Protein AF-A0A8V0X3W7-F1 (afdb_monomer)

Structure (mmCIF, N/CA/C/O backbone):
data_AF-A0A8V0X3W7-F1
#
_entry.id   AF-A0A8V0X3W7-F1
#
loop_
_atom_site.group_PDB
_atom_site.id
_atom_site.type_symbol
_atom_site.label_atom_id
_atom_site.label_alt_id
_atom_site.label_comp_id
_atom_site.label_asym_id
_atom_site.label_entity_id
_atom_site.label_seq_id
_ato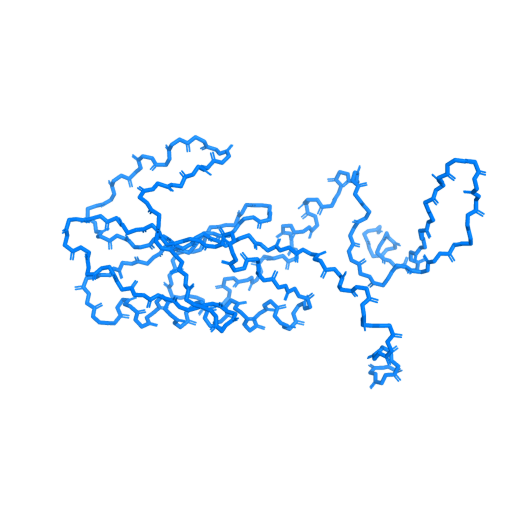m_site.pdbx_PDB_ins_code
_atom_site.Cartn_x
_atom_site.Cartn_y
_atom_site.Cartn_z
_atom_site.occupancy
_atom_site.B_iso_or_equiv
_atom_site.auth_seq_id
_atom_site.auth_comp_id
_atom_site.auth_asym_id
_atom_site.auth_atom_id
_atom_site.pdbx_PDB_model_num
ATOM 1 N N . TRP A 1 1 ? -4.447 -13.665 25.776 1.00 72.38 1 TRP A N 1
ATOM 2 C CA . TRP A 1 1 ? -4.348 -12.228 26.107 1.00 72.38 1 TRP A CA 1
ATOM 3 C C . TRP A 1 1 ? -4.785 -11.320 24.945 1.00 72.38 1 TRP A C 1
ATOM 5 O O . TRP A 1 1 ? -5.832 -10.703 25.080 1.00 72.38 1 TRP A O 1
ATOM 15 N N . ILE A 1 2 ? -4.119 -11.318 23.776 1.00 68.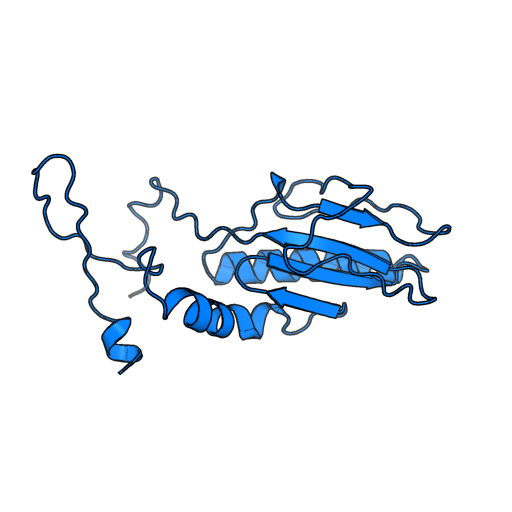88 2 ILE A N 1
ATOM 16 C CA . ILE A 1 2 ? -4.480 -10.468 22.605 1.00 68.88 2 ILE A CA 1
ATOM 17 C C . ILE A 1 2 ? -5.947 -10.633 22.158 1.00 68.88 2 ILE A C 1
ATOM 19 O O . ILE A 1 2 ? -6.654 -9.655 21.940 1.00 68.88 2 ILE A O 1
ATOM 23 N N . ARG A 1 3 ? -6.449 -11.874 22.089 1.00 72.19 3 ARG A N 1
ATOM 24 C CA . ARG A 1 3 ? -7.849 -12.156 21.718 1.00 72.19 3 ARG A CA 1
ATOM 25 C C . ARG A 1 3 ? -8.862 -11.501 22.662 1.00 72.19 3 ARG A C 1
ATOM 27 O O . ARG A 1 3 ? -9.899 -11.039 22.206 1.00 72.19 3 ARG A O 1
ATOM 34 N N . ASN A 1 4 ? -8.560 -11.461 23.958 1.00 73.94 4 ASN A N 1
ATOM 35 C CA . ASN A 1 4 ? -9.423 -10.820 24.951 1.00 73.94 4 ASN A CA 1
ATOM 36 C C . ASN A 1 4 ? -9.302 -9.299 24.865 1.00 73.94 4 ASN A C 1
ATOM 38 O O . ASN A 1 4 ? -10.299 -8.610 25.013 1.00 73.94 4 ASN A O 1
ATOM 42 N N . TRP A 1 5 ? -8.105 -8.794 24.553 1.00 70.38 5 TRP A N 1
ATOM 43 C CA . TRP A 1 5 ? -7.877 -7.373 24.312 1.00 70.38 5 TRP A CA 1
ATOM 44 C C . TRP A 1 5 ? -8.661 -6.851 23.095 1.00 70.38 5 TRP A C 1
ATOM 46 O O . TRP A 1 5 ? -9.152 -5.732 23.132 1.00 70.38 5 TRP A O 1
ATOM 56 N N . LEU A 1 6 ? -8.839 -7.660 22.042 1.00 72.81 6 LEU A N 1
ATOM 57 C CA . LEU A 1 6 ? -9.600 -7.285 20.840 1.00 72.81 6 LEU A CA 1
ATOM 58 C C . LEU A 1 6 ? -11.126 -7.448 20.975 1.00 72.81 6 LEU A C 1
ATOM 60 O O . LEU A 1 6 ? -11.874 -6.772 20.264 1.00 72.81 6 LEU A O 1
ATOM 64 N N . LYS A 1 7 ? -11.605 -8.339 21.851 1.00 78.06 7 LYS A N 1
ATOM 65 C CA . LYS A 1 7 ? -13.029 -8.697 21.971 1.00 78.06 7 LYS A CA 1
ATOM 66 C C . LYS A 1 7 ? -13.793 -7.781 22.930 1.00 78.06 7 LYS A C 1
ATOM 68 O O . LYS A 1 7 ? -13.263 -7.353 23.946 1.00 78.06 7 LYS A O 1
ATOM 73 N N . GLY A 1 8 ? -15.073 -7.533 22.628 1.00 76.94 8 GLY A N 1
ATOM 74 C CA . GLY A 1 8 ? -16.021 -6.892 23.556 1.00 76.94 8 GLY A CA 1
ATOM 75 C C . GLY A 1 8 ? -15.674 -5.452 23.945 1.00 76.94 8 GLY A C 1
ATOM 76 O O . GLY A 1 8 ? -16.116 -4.969 24.986 1.00 76.94 8 GLY A O 1
ATOM 77 N N . ARG A 1 9 ? -14.860 -4.765 23.136 1.00 81.06 9 ARG A N 1
ATOM 78 C CA . ARG A 1 9 ? -14.355 -3.434 23.469 1.00 81.06 9 ARG A CA 1
ATOM 79 C C . ARG A 1 9 ? -15.468 -2.397 23.450 1.00 81.06 9 ARG A C 1
ATOM 81 O O . ARG A 1 9 ? -16.311 -2.381 22.555 1.00 81.06 9 ARG A O 1
ATOM 88 N N . SER A 1 10 ? -15.412 -1.486 24.412 1.00 81.38 10 SER A N 1
ATOM 89 C CA . SER A 1 10 ? -16.234 -0.281 24.449 1.00 81.38 10 SER A CA 1
ATOM 90 C C . SER A 1 10 ? -15.354 0.929 24.737 1.00 81.38 10 SER A C 1
ATOM 92 O O . SER A 1 10 ? -14.419 0.844 25.528 1.00 81.38 10 SER A O 1
ATOM 94 N N . GLN A 1 11 ? -15.652 2.056 24.099 1.00 80.19 11 GLN A N 1
ATOM 95 C CA . GLN A 1 11 ? -14.963 3.325 24.292 1.00 80.19 11 GLN A CA 1
ATOM 96 C C . GLN A 1 11 ? -15.955 4.431 24.641 1.00 80.19 11 GLN A C 1
ATOM 98 O O . GLN A 1 11 ? -17.121 4.403 24.242 1.00 80.19 11 GLN A O 1
ATOM 103 N N . ARG A 1 12 ? -15.467 5.436 25.360 1.00 83.00 12 ARG A N 1
ATOM 104 C CA . ARG A 1 12 ? -16.132 6.723 25.561 1.00 83.00 12 ARG A CA 1
ATOM 105 C C . ARG A 1 12 ? -15.059 7.803 25.587 1.00 83.00 12 ARG A C 1
ATOM 107 O O . ARG A 1 12 ? -13.947 7.540 26.037 1.00 83.00 12 ARG A O 1
ATOM 114 N N . VAL A 1 13 ? -15.394 8.996 25.120 1.00 77.94 13 VAL A N 1
ATOM 115 C CA . VAL A 1 13 ? -14.499 10.156 25.160 1.00 77.94 13 VAL A CA 1
ATOM 116 C C . VAL A 1 13 ? -15.169 11.203 26.031 1.00 77.94 13 VAL A C 1
ATOM 118 O O . VAL A 1 13 ? -16.301 11.589 25.755 1.00 77.94 13 VAL A O 1
ATOM 121 N N . VAL A 1 14 ? -14.502 11.609 27.107 1.00 82.94 14 VAL A N 1
ATOM 122 C CA . VAL A 1 14 ? -14.989 12.659 28.008 1.00 82.94 14 VAL A CA 1
ATOM 123 C C . VAL A 1 14 ? -14.490 13.993 27.467 1.00 82.94 14 VAL A C 1
ATOM 125 O O . VAL A 1 14 ? -13.287 14.170 27.295 1.00 82.94 14 VAL A O 1
ATOM 128 N N . ILE A 1 15 ? -15.408 14.915 27.183 1.00 78.56 15 ILE A N 1
ATOM 129 C CA . ILE A 1 15 ? -15.090 16.266 26.704 1.00 78.56 15 ILE A CA 1
ATOM 130 C C . ILE A 1 15 ? -15.806 17.252 27.626 1.00 78.56 15 ILE A C 1
ATOM 132 O O . ILE A 1 15 ? -17.005 17.111 27.862 1.00 78.56 15 ILE A O 1
ATOM 136 N N . ASN A 1 16 ? -15.069 18.226 28.167 1.00 78.38 16 ASN A N 1
ATOM 137 C CA . ASN A 1 16 ? -15.591 19.282 29.046 1.00 78.38 16 ASN A CA 1
ATOM 138 C C . ASN A 1 16 ? -16.437 18.759 30.226 1.00 78.38 16 ASN A C 1
ATOM 140 O O . ASN A 1 16 ? -17.501 19.292 30.523 1.00 78.38 16 ASN A O 1
ATOM 144 N N . GLY A 1 17 ? -16.001 17.671 30.870 1.00 83.31 17 GLY A N 1
ATOM 145 C CA . GLY A 1 17 ? -16.689 17.082 32.028 1.00 83.31 17 GLY A CA 1
ATOM 146 C C . GLY A 1 17 ? -17.966 16.293 31.705 1.00 83.31 17 GLY A C 1
ATOM 147 O O . GLY A 1 17 ? -18.486 15.604 32.579 1.00 83.31 17 GLY A O 1
ATOM 148 N N . SER A 1 18 ? -18.446 16.316 30.456 1.00 82.44 18 SER A N 1
ATOM 149 C CA . SER A 1 18 ? -19.558 15.469 30.022 1.00 82.44 18 SER A CA 1
ATOM 150 C C . SER A 1 18 ? -19.085 14.030 29.839 1.00 82.44 18 SER A C 1
ATOM 152 O O . SER A 1 18 ? -18.135 13.767 29.095 1.00 82.44 18 SER A O 1
ATOM 154 N N . VAL A 1 19 ? -19.748 13.090 30.518 1.00 86.50 19 VAL A N 1
ATOM 155 C CA . VAL A 1 19 ? -19.426 11.659 30.463 1.00 86.50 19 VAL A CA 1
ATOM 156 C C . VAL A 1 19 ? -20.465 10.938 29.597 1.00 86.50 19 VAL A C 1
ATOM 158 O O . VAL A 1 19 ? -21.513 10.531 30.104 1.00 86.50 19 VAL A O 1
ATOM 161 N N . PRO A 1 20 ? -20.218 10.761 28.286 1.00 80.12 20 PRO A N 1
ATOM 162 C CA . PRO A 1 20 ? -21.162 10.079 27.414 1.00 80.12 20 PRO A CA 1
ATOM 163 C C . PRO A 1 20 ? -21.231 8.577 27.713 1.00 80.12 20 PRO A C 1
ATOM 165 O O . PRO A 1 20 ? -20.332 7.980 28.318 1.00 80.12 20 PRO A O 1
ATOM 168 N N . ARG A 1 21 ? -22.312 7.948 27.237 1.00 84.44 21 ARG A N 1
ATOM 169 C CA . ARG A 1 21 ? -22.497 6.493 27.308 1.00 84.44 21 ARG A CA 1
ATOM 170 C C . ARG A 1 21 ? -21.368 5.760 26.581 1.00 84.44 21 ARG A C 1
ATOM 172 O O . ARG A 1 21 ? -20.862 6.224 25.558 1.00 84.44 21 ARG A O 1
ATOM 179 N N . TRP A 1 22 ? -21.027 4.584 27.097 1.00 83.56 22 TRP A N 1
ATOM 180 C CA . TRP A 1 22 ? -20.130 3.645 26.434 1.00 83.56 22 TRP A CA 1
ATOM 181 C C . TRP A 1 22 ? -20.648 3.293 25.038 1.00 83.56 22 TRP A C 1
ATOM 183 O O . TRP A 1 22 ? -21.833 3.010 24.861 1.00 83.56 22 TRP A O 1
ATOM 193 N N . ARG A 1 23 ? -19.754 3.298 24.048 1.00 81.81 23 ARG A N 1
ATOM 194 C CA . ARG A 1 23 ? -20.031 2.833 22.687 1.00 81.81 23 ARG A CA 1
ATOM 195 C C . ARG A 1 23 ? -19.165 1.630 22.374 1.00 81.81 23 ARG A C 1
ATOM 197 O O . ARG A 1 23 ? -17.961 1.674 22.613 1.00 81.81 23 ARG A O 1
ATOM 204 N N . GLN A 1 24 ? -19.759 0.582 21.818 1.00 79.50 24 GLN A N 1
ATOM 205 C CA . GLN A 1 24 ? -18.992 -0.577 21.374 1.00 79.50 24 GLN A CA 1
ATOM 206 C C . GLN A 1 24 ? -18.040 -0.204 20.234 1.00 79.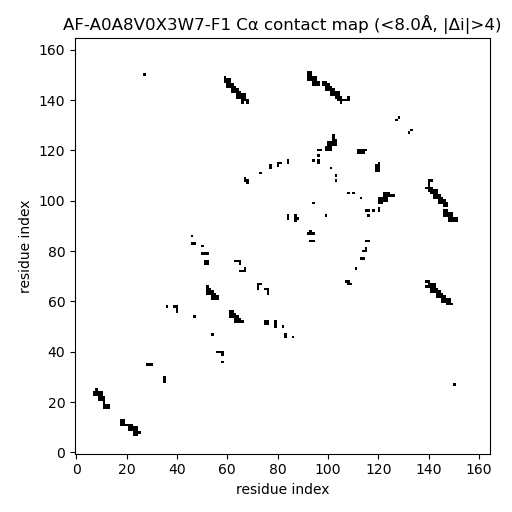50 24 GLN A C 1
ATOM 208 O O . GLN A 1 24 ? -18.376 0.590 19.355 1.00 79.50 24 GLN A O 1
ATOM 213 N N . VAL A 1 25 ? -16.845 -0.789 20.266 1.00 74.31 25 VAL A N 1
ATOM 214 C CA . VAL A 1 25 ? -15.796 -0.606 19.262 1.00 74.31 25 VAL A CA 1
ATOM 215 C C . VAL A 1 25 ? -15.664 -1.893 18.469 1.00 74.31 25 VAL A C 1
ATOM 217 O O . VAL A 1 25 ? -15.103 -2.878 18.948 1.00 74.31 25 VAL A O 1
ATOM 220 N N . THR A 1 26 ? -16.178 -1.873 17.245 1.00 70.00 26 THR A N 1
ATOM 221 C CA . THR A 1 26 ? -16.158 -3.025 16.337 1.00 70.00 26 THR A CA 1
ATOM 222 C C . THR A 1 26 ? -14.887 -3.093 15.483 1.00 70.00 26 THR A C 1
ATOM 224 O O . THR A 1 26 ? -14.557 -4.165 14.989 1.00 70.00 26 THR A O 1
ATOM 227 N N . SER A 1 27 ? -14.135 -1.993 15.343 1.00 68.19 27 SER A N 1
ATOM 228 C CA . SER A 1 27 ? -12.897 -1.912 14.549 1.00 68.19 27 SER A CA 1
ATOM 229 C C . SER A 1 27 ? -11.911 -0.863 15.092 1.00 68.19 27 SER A C 1
ATOM 231 O O . SER A 1 27 ? -12.266 -0.036 15.930 1.00 68.19 27 SER A O 1
ATOM 233 N N . GLY A 1 28 ? -10.656 -0.907 14.628 1.00 66.50 28 GLY A N 1
ATOM 234 C CA . GLY A 1 28 ? -9.618 0.083 14.952 1.00 66.50 28 GLY A CA 1
ATOM 235 C C . GLY A 1 28 ? -8.992 -0.086 16.339 1.00 66.50 28 GLY A C 1
ATOM 236 O O . GLY A 1 28 ? -9.466 -0.865 17.163 1.00 66.50 28 GLY A O 1
ATOM 237 N N . VAL A 1 29 ? -7.906 0.629 16.618 1.00 63.16 29 VAL A N 1
ATOM 238 C CA . VAL A 1 29 ? -7.242 0.658 17.932 1.00 63.16 29 VAL A CA 1
ATOM 239 C C . VAL A 1 29 ? -7.411 2.059 18.525 1.00 63.16 29 VAL A C 1
ATOM 241 O O . VAL A 1 29 ? -7.292 3.024 17.770 1.00 63.16 29 VAL A O 1
ATOM 244 N N . PRO A 1 30 ? -7.704 2.214 19.834 1.00 60.28 30 PRO A N 1
ATOM 245 C CA . PRO A 1 30 ? -7.752 3.536 20.441 1.00 60.28 30 PRO A CA 1
ATOM 246 C C . PRO A 1 30 ? -6.423 4.277 20.217 1.00 60.28 30 PRO A C 1
ATOM 248 O O . PRO A 1 30 ? -5.361 3.682 20.437 1.00 60.28 30 PRO A O 1
ATOM 251 N N . PRO A 1 31 ? -6.452 5.550 19.788 1.00 54.94 31 PRO A N 1
ATOM 252 C CA . PRO A 1 31 ? -5.242 6.351 19.653 1.00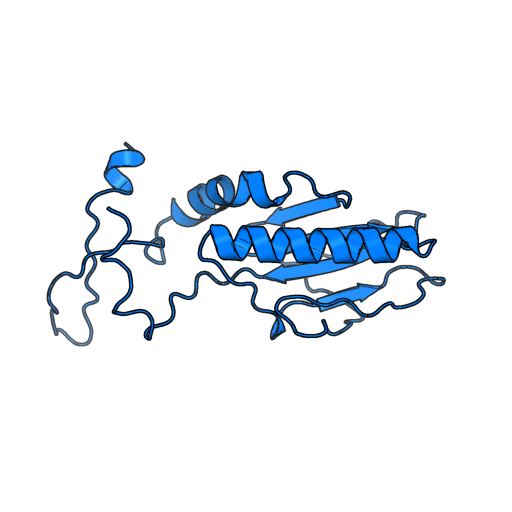 54.94 31 PRO A CA 1
ATOM 253 C C . PRO A 1 31 ? -4.465 6.381 20.977 1.00 54.94 31 PRO A C 1
ATOM 255 O O . PRO A 1 31 ? -5.064 6.564 22.035 1.00 54.94 31 PRO A O 1
ATOM 258 N N . GLY A 1 32 ? -3.144 6.195 20.927 1.00 55.03 32 GLY A N 1
ATOM 259 C CA . GLY A 1 32 ? -2.278 6.270 22.113 1.00 55.03 32 GLY A CA 1
ATOM 260 C C . GLY A 1 32 ? -2.024 4.949 22.846 1.00 55.03 32 GLY A C 1
ATOM 261 O O . GLY A 1 32 ? -1.367 4.953 23.882 1.00 55.03 32 GLY A O 1
ATOM 262 N N . VAL A 1 33 ? -2.487 3.807 22.324 1.00 62.50 33 VAL A N 1
ATOM 263 C CA . VAL A 1 33 ? -2.112 2.497 22.879 1.00 62.50 33 VAL A CA 1
ATOM 264 C C . VAL A 1 33 ? -0.863 1.972 22.168 1.00 62.50 33 VAL A C 1
ATOM 266 O O . VAL A 1 33 ? -0.909 1.716 20.968 1.00 62.50 33 VAL A O 1
ATOM 269 N N . CYS A 1 34 ? 0.234 1.754 22.905 1.00 58.16 34 CYS A N 1
ATOM 270 C CA . CYS A 1 34 ? 1.529 1.303 22.360 1.00 58.16 34 CYS A CA 1
ATOM 271 C C . CYS A 1 34 ? 1.442 0.008 21.530 1.00 58.16 34 CYS A C 1
ATOM 273 O O . CYS A 1 34 ? 2.230 -0.208 20.616 1.00 58.16 34 CYS A O 1
ATOM 275 N N . LEU A 1 35 ? 0.457 -0.848 21.820 1.00 64.31 35 LEU A N 1
ATOM 276 C CA . LEU A 1 35 ? 0.212 -2.092 21.081 1.00 64.31 35 LEU A CA 1
ATOM 277 C C . LEU A 1 35 ? -0.398 -1.864 19.689 1.00 64.31 35 LEU A C 1
ATOM 279 O O . LEU A 1 35 ? -0.392 -2.780 18.873 1.00 64.31 35 LEU A O 1
ATOM 283 N N . GLY A 1 36 ? -0.933 -0.673 19.408 1.00 67.44 36 GLY A N 1
ATOM 284 C CA . GLY A 1 36 ? -1.639 -0.375 18.164 1.00 67.44 36 GLY A CA 1
ATOM 285 C C . GLY A 1 36 ? -0.760 -0.482 16.928 1.00 67.44 36 GLY A C 1
ATOM 286 O O . GLY A 1 36 ? -1.149 -1.150 15.977 1.00 67.44 36 GLY A O 1
ATOM 287 N N . THR A 1 37 ? 0.443 0.092 16.964 1.00 66.94 37 THR A N 1
ATOM 288 C CA . THR A 1 37 ? 1.383 0.046 15.833 1.00 66.94 37 THR A CA 1
ATOM 289 C C . THR A 1 37 ? 1.879 -1.375 15.566 1.00 66.94 37 THR A C 1
ATOM 291 O O . THR A 1 37 ? 1.921 -1.810 14.420 1.00 66.94 37 THR A O 1
ATOM 294 N N . GLY A 1 38 ? 2.196 -2.136 16.621 1.00 70.56 38 GLY A N 1
ATOM 295 C CA . GLY A 1 38 ? 2.633 -3.528 16.482 1.00 70.56 38 GLY A CA 1
ATOM 296 C C . GLY A 1 38 ? 1.537 -4.436 15.920 1.00 70.56 38 GLY A C 1
ATOM 297 O O . GLY A 1 38 ? 1.785 -5.211 15.002 1.00 70.56 38 GLY A O 1
ATOM 298 N N . LEU A 1 39 ? 0.305 -4.304 16.420 1.00 74.75 39 LEU A N 1
ATOM 299 C CA . LEU A 1 39 ? -0.838 -5.063 15.906 1.00 74.75 39 LEU A CA 1
ATOM 300 C C . LEU A 1 39 ? -1.218 -4.648 14.483 1.00 74.75 39 LEU A C 1
ATOM 302 O O . LEU A 1 39 ? -1.630 -5.503 13.706 1.00 74.75 39 LEU A O 1
ATOM 306 N N . PHE A 1 40 ? -1.056 -3.371 14.129 1.00 75.12 40 PHE A N 1
ATOM 307 C CA . PHE A 1 40 ? -1.261 -2.905 12.762 1.00 75.12 40 PHE A CA 1
ATOM 308 C C . PHE A 1 40 ? -0.242 -3.524 11.801 1.00 75.12 40 PHE A C 1
ATOM 310 O O . PHE A 1 40 ? -0.646 -4.063 10.780 1.00 75.12 40 PHE A O 1
ATOM 317 N N . ASN A 1 41 ? 1.044 -3.553 12.168 1.00 73.62 41 ASN A N 1
ATOM 318 C CA . ASN A 1 41 ? 2.087 -4.197 11.362 1.00 73.62 41 ASN A CA 1
ATOM 319 C C . ASN A 1 41 ? 1.814 -5.694 11.135 1.00 73.62 41 ASN A C 1
ATOM 321 O O . ASN A 1 41 ? 2.041 -6.196 10.040 1.00 73.62 41 ASN A O 1
ATOM 325 N N . ILE A 1 42 ? 1.297 -6.399 12.149 1.00 79.94 42 ILE A N 1
ATOM 326 C CA . ILE A 1 42 ? 0.879 -7.803 12.011 1.00 79.94 42 ILE A CA 1
ATOM 327 C C . ILE A 1 42 ? -0.352 -7.919 11.101 1.00 79.94 42 ILE A C 1
ATOM 329 O O . ILE A 1 42 ? -0.430 -8.841 10.298 1.00 79.94 42 ILE A O 1
ATOM 333 N N . PHE A 1 43 ? -1.310 -6.996 11.219 1.00 80.38 43 PHE A N 1
ATOM 334 C CA . PHE A 1 43 ? -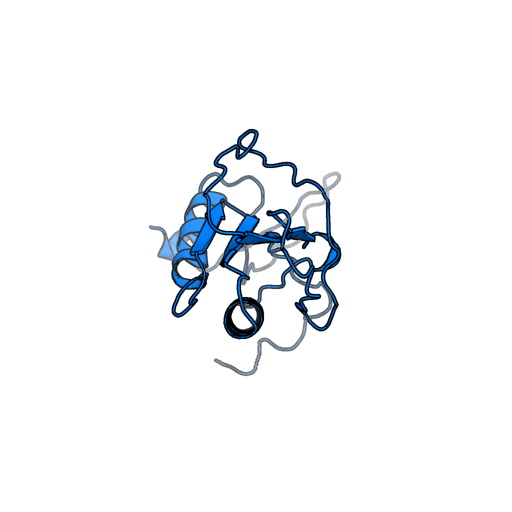2.528 -6.994 10.408 1.00 80.38 43 PHE A CA 1
ATOM 335 C C . PHE A 1 43 ? -2.255 -6.757 8.921 1.00 80.38 43 PHE A C 1
ATOM 337 O O . PHE A 1 43 ? -2.912 -7.373 8.097 1.00 80.38 43 PHE A O 1
ATOM 344 N N . ILE A 1 44 ? -1.296 -5.894 8.578 1.00 82.50 44 ILE A N 1
ATOM 345 C CA . ILE A 1 44 ? -0.911 -5.630 7.183 1.00 82.50 44 ILE A CA 1
ATOM 346 C C . ILE A 1 44 ? 0.128 -6.627 6.652 1.00 82.50 44 ILE A C 1
ATOM 348 O O . ILE A 1 44 ? 0.711 -6.393 5.597 1.00 82.50 44 ILE A O 1
ATOM 352 N N . ASN A 1 45 ? 0.454 -7.691 7.393 1.00 86.19 45 ASN A N 1
ATOM 353 C CA . ASN A 1 45 ? 1.598 -8.534 7.054 1.00 86.19 45 ASN A CA 1
ATOM 354 C C . ASN A 1 45 ? 1.427 -9.288 5.725 1.00 86.19 45 ASN A C 1
ATOM 356 O O . ASN A 1 45 ? 2.441 -9.595 5.115 1.00 86.19 45 ASN A O 1
ATOM 360 N N . ASP A 1 46 ? 0.192 -9.538 5.291 1.00 88.12 46 ASP A N 1
ATOM 361 C CA . ASP A 1 46 ? -0.201 -10.239 4.058 1.00 88.12 46 ASP A CA 1
ATOM 362 C C . ASP A 1 46 ? -0.555 -9.291 2.891 1.00 88.12 46 ASP A C 1
ATOM 364 O O . ASP A 1 46 ? -1.054 -9.724 1.856 1.00 88.12 46 ASP A O 1
ATOM 368 N N . ILE A 1 47 ? -0.347 -7.977 3.037 1.00 86.69 47 ILE A N 1
ATOM 369 C CA . ILE A 1 47 ? -0.717 -6.984 2.009 1.00 86.69 47 ILE A CA 1
ATOM 370 C C . ILE A 1 47 ? 0.055 -7.150 0.685 1.00 86.69 47 ILE A C 1
ATOM 372 O O . ILE A 1 47 ? -0.427 -6.739 -0.369 1.00 86.69 47 ILE A O 1
ATOM 376 N N . ASP A 1 48 ? 1.250 -7.732 0.745 1.00 87.69 48 ASP A N 1
ATOM 377 C CA . ASP A 1 48 ? 2.154 -8.055 -0.363 1.00 87.69 48 ASP A CA 1
ATOM 378 C C . ASP A 1 48 ? 1.949 -9.462 -0.934 1.00 87.69 48 ASP A C 1
ATOM 380 O O . ASP A 1 48 ? 2.659 -9.860 -1.860 1.00 87.69 48 ASP A O 1
ATOM 384 N N . ASP A 1 49 ? 0.973 -10.223 -0.433 1.00 89.06 49 ASP A N 1
ATOM 385 C CA . ASP A 1 49 ? 0.727 -11.571 -0.932 1.00 89.06 49 ASP A CA 1
ATOM 386 C C . ASP A 1 49 ? 0.361 -11.536 -2.424 1.00 89.06 49 ASP A C 1
ATOM 388 O O . ASP A 1 49 ? -0.690 -11.050 -2.859 1.00 89.06 49 ASP A O 1
ATOM 392 N N . GLY A 1 50 ? 1.270 -12.083 -3.232 1.00 86.88 50 GLY A N 1
ATOM 393 C CA . GLY A 1 50 ? 1.136 -12.151 -4.679 1.00 86.88 50 GLY A CA 1
ATOM 394 C C . GLY A 1 50 ? 1.443 -10.848 -5.418 1.00 86.88 50 GLY A C 1
ATOM 395 O O . GLY A 1 50 ? 0.987 -10.725 -6.554 1.00 86.88 50 GLY A O 1
ATOM 396 N N . THR A 1 51 ? 2.161 -9.886 -4.831 1.00 88.19 51 THR A N 1
ATOM 397 C CA . THR A 1 51 ? 2.724 -8.763 -5.603 1.00 88.19 51 THR A CA 1
ATOM 398 C C . THR A 1 51 ? 3.972 -9.191 -6.374 1.00 88.19 51 THR A C 1
ATOM 400 O O . THR A 1 51 ? 4.771 -9.979 -5.870 1.00 88.19 51 THR A O 1
ATOM 403 N N . GLU A 1 52 ? 4.156 -8.667 -7.585 1.00 88.31 52 GLU A N 1
ATOM 404 C CA . GLU A 1 52 ? 5.352 -8.922 -8.408 1.00 88.31 52 GLU A CA 1
ATOM 405 C C . GLU A 1 52 ? 6.492 -7.943 -8.086 1.00 88.31 52 GLU A C 1
ATOM 407 O O . GLU A 1 52 ? 7.673 -8.281 -8.177 1.00 88.31 52 GLU A O 1
ATOM 412 N N . CYS A 1 53 ? 6.138 -6.724 -7.688 1.00 86.94 53 CYS A N 1
ATOM 413 C CA . CYS A 1 53 ? 7.056 -5.661 -7.318 1.00 86.94 53 CYS A CA 1
ATOM 414 C C . CYS A 1 53 ? 7.474 -5.758 -5.844 1.00 86.94 53 CYS A C 1
ATOM 416 O O . CYS A 1 53 ? 6.781 -6.322 -4.996 1.00 86.94 53 CYS A O 1
ATOM 418 N N . THR A 1 54 ? 8.594 -5.118 -5.506 1.00 86.56 54 THR A N 1
ATOM 419 C CA . THR A 1 54 ? 9.082 -5.057 -4.126 1.00 86.56 54 THR A CA 1
ATOM 420 C C . THR A 1 54 ? 8.210 -4.122 -3.300 1.00 86.56 54 THR A C 1
ATOM 422 O O . THR A 1 54 ? 8.160 -2.919 -3.563 1.00 86.56 54 THR A O 1
ATOM 425 N N . LEU A 1 55 ? 7.579 -4.646 -2.252 1.00 85.50 55 LEU A N 1
ATOM 426 C CA . LEU A 1 55 ? 6.766 -3.868 -1.326 1.00 85.50 55 LEU A CA 1
ATOM 427 C C . LEU A 1 55 ? 7.488 -3.688 0.018 1.00 85.50 55 LEU A C 1
ATOM 429 O O . LEU A 1 55 ? 8.029 -4.626 0.594 1.00 85.50 55 LEU A O 1
ATOM 433 N N . SER A 1 56 ? 7.539 -2.457 0.522 1.00 82.19 56 SER A N 1
ATOM 434 C CA . SER A 1 56 ? 8.117 -2.109 1.826 1.00 82.19 56 SER A CA 1
ATOM 435 C C . SER A 1 56 ? 7.036 -1.536 2.741 1.00 82.19 56 SER A C 1
AT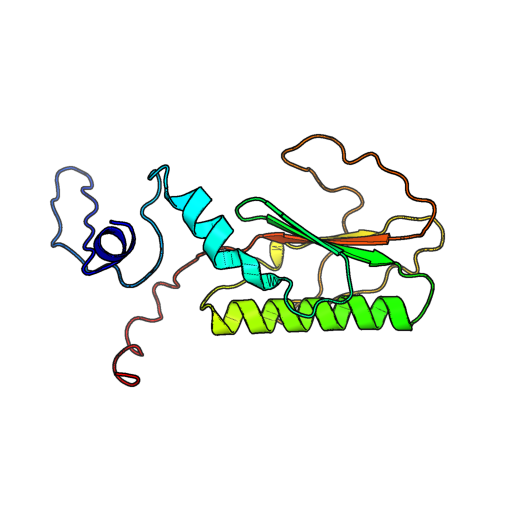OM 437 O O . SER A 1 56 ? 6.347 -0.589 2.360 1.00 82.19 56 SER A O 1
ATOM 439 N N . LYS A 1 57 ? 6.896 -2.103 3.945 1.00 79.81 57 LYS A N 1
ATOM 440 C CA . LYS A 1 57 ? 5.826 -1.803 4.914 1.00 79.81 57 LYS A CA 1
ATOM 441 C C . LYS A 1 57 ? 6.418 -1.089 6.126 1.00 79.81 57 LYS A C 1
ATOM 443 O O . LYS A 1 57 ? 7.308 -1.639 6.773 1.00 79.81 57 LYS A O 1
ATOM 448 N N . PHE A 1 58 ? 5.937 0.108 6.454 1.00 69.06 58 PHE A N 1
ATOM 449 C CA . PHE A 1 58 ? 6.325 0.796 7.685 1.00 69.06 58 PHE A CA 1
ATOM 450 C C . PHE A 1 58 ? 5.153 1.568 8.289 1.00 69.06 58 PHE A C 1
ATOM 452 O O . PHE A 1 58 ? 4.772 2.622 7.780 1.00 69.06 58 PHE A O 1
ATOM 459 N N . ALA A 1 59 ? 4.619 1.061 9.407 1.00 68.81 59 ALA A N 1
ATOM 460 C CA . ALA A 1 59 ? 3.440 1.622 10.063 1.00 68.81 59 ALA A CA 1
ATOM 461 C C . ALA A 1 59 ? 2.314 1.856 9.038 1.00 68.81 59 ALA A C 1
ATOM 463 O O . ALA A 1 59 ? 1.925 0.919 8.352 1.00 68.81 59 ALA A O 1
ATOM 464 N N . ASP A 1 60 ? 1.810 3.083 8.909 1.00 68.12 60 ASP A N 1
ATOM 465 C CA . ASP A 1 60 ? 0.753 3.475 7.975 1.00 68.12 60 ASP A CA 1
ATOM 466 C C . ASP A 1 60 ? 1.230 3.734 6.534 1.00 68.12 60 ASP A C 1
ATOM 468 O O . ASP A 1 60 ? 0.393 3.978 5.661 1.00 68.12 60 ASP A O 1
ATOM 472 N N . ASN A 1 61 ? 2.539 3.669 6.260 1.00 71.56 61 ASN A N 1
ATOM 473 C CA . ASN A 1 61 ? 3.112 3.908 4.938 1.00 71.56 61 ASN A CA 1
ATOM 474 C C . ASN A 1 61 ? 3.532 2.600 4.254 1.00 71.56 61 ASN A C 1
ATOM 476 O O . ASN A 1 61 ? 4.247 1.769 4.816 1.00 71.56 61 ASN A O 1
ATOM 480 N N . THR A 1 62 ? 3.120 2.437 3.002 1.00 79.75 62 THR A N 1
ATOM 481 C CA . THR A 1 62 ? 3.484 1.302 2.152 1.00 79.75 62 THR A CA 1
ATOM 482 C C . THR A 1 62 ? 4.123 1.818 0.869 1.00 79.75 62 THR A C 1
ATOM 484 O O . THR A 1 62 ? 3.541 2.657 0.183 1.00 79.75 62 THR A O 1
ATOM 487 N N . LYS A 1 63 ? 5.316 1.326 0.527 1.00 87.06 63 LYS A N 1
ATOM 488 C 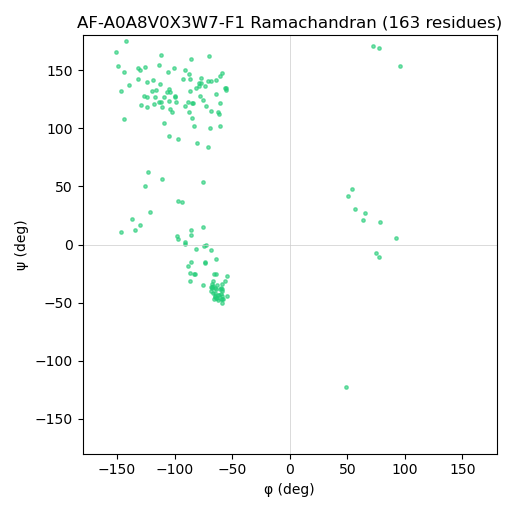CA . LYS A 1 63 ? 6.042 1.707 -0.693 1.00 87.06 63 LYS A CA 1
ATOM 489 C C . LYS A 1 63 ? 6.134 0.527 -1.646 1.00 87.06 63 LYS A C 1
ATOM 491 O O . LYS A 1 63 ? 6.697 -0.498 -1.283 1.00 87.06 63 LYS A O 1
ATOM 496 N N . LEU A 1 64 ? 5.635 0.692 -2.863 1.00 86.81 64 LEU A N 1
ATOM 497 C CA . LEU A 1 64 ? 5.753 -0.273 -3.952 1.00 86.81 64 LEU A CA 1
ATOM 498 C C . LEU A 1 64 ? 6.878 0.169 -4.890 1.00 86.81 64 LEU A C 1
ATOM 500 O O . LEU A 1 64 ? 6.868 1.310 -5.348 1.00 86.81 64 LEU A O 1
ATOM 504 N N . ARG A 1 65 ? 7.838 -0.708 -5.180 1.00 86.56 65 ARG A N 1
ATOM 505 C CA . ARG A 1 65 ? 8.976 -0.442 -6.069 1.00 86.56 65 ARG A CA 1
ATOM 506 C C . ARG A 1 65 ? 9.026 -1.473 -7.182 1.00 86.56 65 ARG A C 1
ATOM 508 O O . ARG A 1 65 ? 9.221 -2.652 -6.909 1.00 86.56 65 ARG A O 1
ATOM 515 N N . GLY A 1 66 ? 8.907 -1.020 -8.423 1.00 84.69 66 GLY A N 1
ATOM 516 C CA . GLY A 1 66 ? 9.023 -1.874 -9.607 1.00 84.69 66 GLY A CA 1
ATOM 517 C C . GLY A 1 66 ? 9.985 -1.280 -10.626 1.00 84.69 66 GLY A C 1
ATOM 518 O O . GLY A 1 66 ? 10.134 -0.060 -10.693 1.00 84.69 66 GLY A O 1
ATOM 519 N N . VAL A 1 67 ? 10.650 -2.131 -11.407 1.00 82.19 67 VAL A N 1
ATOM 520 C CA . VAL A 1 67 ? 11.502 -1.705 -12.530 1.00 82.19 67 VAL A CA 1
ATOM 521 C C . VAL A 1 67 ? 10.618 -1.437 -13.749 1.00 82.19 67 VAL A C 1
ATOM 523 O O . VAL A 1 67 ? 9.726 -2.225 -14.047 1.00 82.19 67 VAL A O 1
ATOM 526 N N . VAL A 1 68 ? 10.853 -0.318 -14.441 1.00 78.12 68 VAL A N 1
ATOM 527 C CA . VAL A 1 68 ? 10.048 0.125 -15.597 1.00 78.12 68 VAL A CA 1
ATOM 528 C C . VAL A 1 68 ? 10.949 0.306 -16.817 1.00 78.12 68 VAL A C 1
ATOM 530 O O . VAL A 1 68 ? 11.140 1.411 -17.321 1.00 78.12 68 VAL A O 1
ATOM 533 N N . ASP A 1 69 ? 11.568 -0.782 -17.260 1.00 72.75 69 ASP A N 1
ATOM 534 C CA . ASP A 1 69 ? 12.397 -0.817 -18.468 1.00 72.75 69 ASP A CA 1
ATOM 535 C C . ASP A 1 69 ? 11.572 -1.093 -19.738 1.00 72.75 69 ASP A C 1
ATOM 537 O O . ASP A 1 69 ? 11.977 -0.701 -20.834 1.00 72.75 69 ASP A O 1
ATOM 541 N N . LYS A 1 70 ? 10.410 -1.741 -19.590 1.00 74.50 70 LYS A N 1
ATOM 542 C CA . LYS A 1 70 ? 9.503 -2.132 -20.677 1.00 74.50 70 LYS A CA 1
ATOM 543 C C . LYS A 1 70 ? 8.027 -1.990 -20.281 1.00 74.50 70 LYS A C 1
ATOM 545 O O . LYS A 1 70 ? 7.704 -1.680 -19.132 1.00 74.50 70 LYS A O 1
ATOM 550 N N . VAL A 1 71 ? 7.125 -2.222 -21.240 1.00 76.81 71 VAL A N 1
ATOM 551 C CA . VAL A 1 71 ? 5.662 -2.154 -21.040 1.00 76.81 71 VAL A CA 1
ATOM 552 C C . VAL A 1 71 ? 5.210 -3.130 -19.949 1.00 76.81 71 VAL A C 1
ATOM 554 O O . VAL A 1 71 ? 4.349 -2.792 -19.144 1.00 76.81 71 VAL A O 1
ATOM 557 N N . GLU A 1 72 ? 5.865 -4.282 -19.843 1.00 83.81 72 GLU A N 1
ATOM 558 C CA . GLU A 1 72 ? 5.587 -5.293 -18.825 1.00 83.81 72 GLU A CA 1
ATOM 559 C C . GLU A 1 72 ? 5.794 -4.746 -17.403 1.00 83.81 72 GLU A C 1
ATOM 561 O O . GLU A 1 72 ? 4.984 -5.009 -16.520 1.00 83.81 72 GLU A O 1
ATOM 566 N N . GLY A 1 73 ? 6.822 -3.916 -17.181 1.00 84.25 73 GLY A N 1
ATOM 567 C CA . GLY A 1 73 ? 7.087 -3.308 -15.872 1.00 84.25 73 GLY A CA 1
ATOM 568 C C . GLY A 1 73 ? 6.008 -2.308 -15.447 1.00 84.25 73 GLY A C 1
ATOM 569 O O . GLY A 1 73 ? 5.623 -2.246 -14.278 1.00 84.25 73 GLY A O 1
ATOM 570 N N . LYS A 1 74 ? 5.452 -1.557 -16.406 1.00 88.31 74 LYS A N 1
ATOM 571 C CA . LYS A 1 74 ? 4.289 -0.687 -16.167 1.00 88.31 74 LYS A CA 1
ATOM 572 C C . LYS A 1 74 ? 3.072 -1.509 -15.743 1.00 88.31 74 LYS A C 1
ATOM 574 O O . LYS A 1 74 ? 2.386 -1.147 -14.784 1.00 88.31 74 LYS A O 1
ATOM 579 N N . ASP A 1 75 ? 2.792 -2.581 -16.476 1.00 91.12 75 ASP A N 1
ATOM 580 C CA . ASP A 1 75 ? 1.614 -3.410 -16.244 1.00 91.12 75 ASP A CA 1
ATOM 581 C C . ASP A 1 75 ? 1.721 -4.170 -14.915 1.00 91.12 75 ASP A C 1
ATOM 583 O O . ASP A 1 75 ? 0.733 -4.235 -14.182 1.00 91.12 75 ASP A O 1
ATOM 587 N N . ALA A 1 76 ? 2.922 -4.627 -14.540 1.00 90.56 76 ALA A N 1
ATOM 588 C CA . ALA A 1 76 ? 3.207 -5.222 -13.234 1.00 90.56 76 ALA A CA 1
ATOM 589 C C . ALA A 1 76 ? 2.905 -4.249 -12.081 1.00 90.56 76 ALA A C 1
ATOM 591 O O . ALA A 1 76 ? 2.130 -4.572 -11.179 1.00 90.56 76 ALA A O 1
ATOM 592 N N . ILE A 1 77 ? 3.410 -3.009 -12.146 1.00 90.50 77 ILE A N 1
ATOM 593 C CA . ILE A 1 77 ? 3.138 -1.995 -11.112 1.00 90.50 77 ILE A CA 1
ATOM 594 C C . ILE A 1 77 ? 1.640 -1.683 -11.023 1.00 90.50 77 ILE A C 1
ATOM 596 O O . ILE A 1 77 ? 1.087 -1.589 -9.926 1.00 90.50 77 ILE A O 1
ATOM 600 N N . GLN A 1 78 ? 0.951 -1.527 -12.158 1.00 94.06 78 GLN A N 1
ATOM 601 C CA . GLN A 1 78 ? -0.485 -1.245 -12.140 1.00 94.06 78 GLN A CA 1
ATOM 602 C C . GLN A 1 78 ? -1.304 -2.439 -11.620 1.00 94.06 78 GLN A C 1
ATOM 604 O O . GLN A 1 78 ? -2.292 -2.238 -10.909 1.00 94.06 78 GLN A O 1
ATOM 609 N N . SER A 1 79 ? -0.904 -3.668 -11.956 1.00 94.25 79 SER A N 1
ATOM 610 C CA . SER A 1 79 ? -1.489 -4.909 -11.437 1.00 94.25 79 SER A CA 1
ATOM 611 C C . SER A 1 79 ? -1.364 -4.974 -9.916 1.00 94.25 79 SER A C 1
ATOM 613 O O . SER A 1 79 ? -2.366 -5.184 -9.228 1.00 94.25 79 SER A O 1
ATOM 615 N N . ASP A 1 80 ? -0.182 -4.682 -9.377 1.00 93.12 80 ASP A N 1
ATOM 616 C CA . ASP A 1 80 ? 0.057 -4.663 -7.935 1.00 93.12 80 ASP A CA 1
ATOM 617 C C . ASP A 1 80 ? -0.743 -3.568 -7.228 1.00 93.12 80 ASP A C 1
ATOM 619 O O . ASP A 1 80 ? -1.382 -3.840 -6.215 1.00 93.12 80 ASP A O 1
ATOM 623 N N . LEU A 1 81 ? -0.835 -2.357 -7.789 1.00 92.25 81 LEU A N 1
ATOM 624 C CA . LEU A 1 81 ? -1.706 -1.306 -7.241 1.00 92.25 81 LEU A CA 1
ATOM 625 C C . LEU A 1 81 ? -3.178 -1.742 -7.179 1.00 92.25 81 LEU A C 1
ATOM 627 O O . LEU A 1 81 ? -3.863 -1.487 -6.186 1.00 92.25 81 LEU A O 1
ATOM 631 N N . ASN A 1 82 ? -3.659 -2.453 -8.202 1.00 93.94 82 ASN A N 1
ATOM 632 C CA . ASN A 1 82 ? -5.018 -2.996 -8.219 1.00 93.94 82 ASN A CA 1
ATOM 633 C C . ASN A 1 82 ? -5.210 -4.101 -7.163 1.00 93.94 82 ASN A C 1
ATOM 635 O O . ASN A 1 82 ? -6.290 -4.212 -6.569 1.00 93.94 82 ASN A O 1
ATOM 639 N N . ARG A 1 83 ? -4.184 -4.930 -6.923 1.00 93.38 83 ARG A N 1
ATOM 640 C CA . ARG A 1 83 ? -4.185 -5.951 -5.862 1.00 93.38 83 ARG A CA 1
ATOM 641 C C . ARG A 1 83 ? -4.227 -5.298 -4.485 1.00 93.38 83 ARG A C 1
ATOM 643 O O . ARG A 1 83 ? -5.093 -5.658 -3.690 1.00 93.38 83 ARG A O 1
ATOM 650 N N . LEU A 1 84 ? -3.395 -4.284 -4.250 1.00 91.06 84 LEU A N 1
ATOM 651 C CA . LEU A 1 84 ? -3.378 -3.510 -3.009 1.00 91.06 84 LEU A CA 1
ATOM 652 C C . LEU A 1 84 ? -4.736 -2.866 -2.732 1.00 91.06 84 LEU A C 1
ATOM 654 O O . LEU A 1 84 ? -5.267 -2.982 -1.627 1.00 91.06 84 LEU A O 1
ATOM 658 N N . GLU A 1 85 ? -5.352 -2.232 -3.732 1.00 90.81 85 GLU A N 1
ATOM 659 C CA . GLU A 1 85 ? -6.691 -1.652 -3.591 1.00 90.81 85 GLU A CA 1
ATOM 660 C C . GLU A 1 85 ? -7.740 -2.711 -3.219 1.00 90.81 85 GLU A C 1
ATOM 662 O O . GLU A 1 85 ? -8.586 -2.490 -2.345 1.00 90.81 85 GLU A O 1
ATOM 667 N N . ARG A 1 86 ? -7.677 -3.887 -3.855 1.00 92.06 86 ARG A N 1
ATOM 668 C CA . ARG A 1 86 ? -8.577 -5.003 -3.552 1.00 92.06 86 ARG A CA 1
ATOM 669 C C . ARG A 1 86 ? -8.373 -5.516 -2.130 1.00 92.06 86 ARG A C 1
ATOM 671 O O . ARG A 1 86 ? -9.372 -5.707 -1.434 1.00 92.06 86 ARG A O 1
ATOM 678 N N . TRP A 1 87 ? -7.125 -5.716 -1.710 1.00 91.50 87 TRP A N 1
ATOM 679 C CA . TRP A 1 87 ? -6.776 -6.144 -0.357 1.00 91.50 87 TRP A CA 1
ATOM 680 C C . TRP A 1 87 ? -7.295 -5.138 0.673 1.00 91.50 87 TRP A C 1
ATOM 682 O O . TRP A 1 87 ? -8.003 -5.526 1.603 1.00 91.50 87 TRP A O 1
ATOM 692 N N . ALA A 1 88 ? -7.070 -3.838 0.454 1.00 88.38 88 ALA A N 1
ATOM 693 C CA . ALA A 1 88 ? -7.561 -2.786 1.340 1.00 88.38 88 ALA A CA 1
ATOM 694 C C . ALA A 1 88 ? -9.091 -2.834 1.462 1.00 88.38 88 ALA A C 1
ATOM 696 O O . ALA A 1 88 ? -9.624 -2.803 2.568 1.00 88.38 88 ALA A O 1
ATOM 697 N N . ARG A 1 89 ? -9.808 -3.008 0.344 1.00 88.00 89 ARG A N 1
ATOM 698 C CA . ARG A 1 89 ? -11.274 -3.116 0.343 1.00 88.00 89 ARG A CA 1
ATOM 699 C C . ARG A 1 89 ? -11.780 -4.324 1.136 1.00 88.00 89 ARG A C 1
ATOM 701 O O . ARG A 1 89 ? -12.752 -4.182 1.876 1.00 88.00 89 ARG A O 1
ATOM 708 N N . VAL A 1 90 ? -11.155 -5.493 0.979 1.00 88.62 90 VAL A N 1
ATOM 709 C CA . VAL A 1 90 ? -11.508 -6.712 1.736 1.00 88.62 90 VAL A CA 1
ATOM 710 C C . VAL A 1 90 ? -11.255 -6.511 3.231 1.00 88.62 90 VAL A C 1
ATOM 712 O O . VAL A 1 90 ? -12.083 -6.901 4.050 1.00 88.62 90 VAL A O 1
ATOM 715 N N . ASN A 1 91 ? -10.174 -5.812 3.573 1.00 84.38 91 ASN A N 1
ATOM 716 C CA . ASN A 1 91 ? -9.771 -5.497 4.941 1.00 84.38 91 ASN A CA 1
ATOM 717 C C . ASN A 1 91 ? -10.430 -4.232 5.521 1.00 84.38 91 ASN A C 1
ATOM 719 O O . ASN A 1 91 ? -10.026 -3.750 6.579 1.00 84.38 91 ASN A O 1
ATOM 723 N N . LEU A 1 92 ? -11.466 -3.698 4.858 1.00 84.38 92 LEU A N 1
ATOM 724 C CA . LEU A 1 92 ? -12.218 -2.505 5.279 1.00 84.38 92 LEU A CA 1
ATOM 725 C C . LEU A 1 92 ? -11.342 -1.253 5.480 1.00 84.38 92 LEU A C 1
ATOM 727 O O . LEU A 1 92 ? -11.651 -0.379 6.292 1.00 84.38 92 LEU A O 1
ATOM 731 N N . MET A 1 93 ? -10.262 -1.154 4.712 1.00 84.00 93 MET A N 1
ATOM 732 C CA . MET A 1 93 ? -9.343 -0.025 4.668 1.00 84.00 93 MET A CA 1
ATOM 733 C C . MET A 1 93 ? -9.435 0.716 3.335 1.00 84.00 93 MET A C 1
ATOM 735 O O . MET A 1 93 ? -9.967 0.218 2.340 1.00 84.00 93 MET A O 1
ATOM 739 N N . ARG A 1 94 ? -8.913 1.944 3.312 1.00 84.38 94 ARG A N 1
ATOM 740 C CA . ARG A 1 94 ? -8.800 2.753 2.096 1.00 84.38 94 ARG A CA 1
ATOM 741 C C . ARG A 1 94 ? -7.458 3.471 2.089 1.00 84.38 94 ARG A C 1
ATOM 743 O O . ARG A 1 94 ? -7.042 4.037 3.100 1.00 84.38 94 ARG A O 1
ATOM 750 N N . PHE A 1 95 ? -6.806 3.484 0.934 1.00 83.75 95 PHE A N 1
ATOM 751 C CA . PHE A 1 95 ? -5.650 4.344 0.726 1.00 83.75 95 PHE A CA 1
ATOM 752 C C . PHE A 1 95 ? -6.088 5.801 0.635 1.00 83.75 95 PHE A C 1
ATOM 754 O O . PHE A 1 95 ? -7.110 6.121 0.021 1.00 83.75 95 PHE A O 1
ATOM 761 N N . ASN A 1 96 ? -5.295 6.694 1.223 1.00 83.00 96 ASN A N 1
ATOM 762 C CA . ASN A 1 96 ? -5.448 8.120 0.990 1.00 83.00 96 ASN A CA 1
ATOM 763 C C . ASN A 1 96 ? -4.775 8.472 -0.342 1.00 83.00 96 ASN A C 1
ATOM 765 O O . ASN A 1 96 ? -3.604 8.847 -0.377 1.00 83.00 96 ASN A O 1
ATOM 769 N N . THR A 1 97 ? -5.523 8.345 -1.438 1.00 84.81 97 THR A N 1
ATOM 770 C CA . THR A 1 97 ? -5.030 8.571 -2.807 1.00 84.81 97 THR A CA 1
ATOM 771 C C . THR A 1 97 ? -4.423 9.960 -3.007 1.00 84.81 97 THR A C 1
ATOM 773 O O . THR A 1 97 ? -3.449 10.086 -3.736 1.00 84.81 97 THR A O 1
ATOM 776 N N . ALA A 1 98 ? -4.907 10.987 -2.299 1.00 83.94 98 ALA A N 1
ATOM 777 C CA . ALA A 1 98 ? -4.351 12.342 -2.370 1.00 83.94 98 ALA A CA 1
ATOM 778 C C . ALA A 1 98 ? -2.924 12.440 -1.795 1.00 83.94 98 ALA A C 1
ATOM 780 O O . ALA A 1 98 ? -2.113 13.246 -2.260 1.00 83.94 98 ALA A O 1
ATOM 781 N N . LYS A 1 99 ? -2.607 11.607 -0.795 1.00 82.12 99 LYS A N 1
ATOM 782 C CA . LYS A 1 99 ? -1.257 11.472 -0.228 1.00 82.12 99 LYS A CA 1
ATOM 783 C C . LYS A 1 99 ? -0.384 10.486 -1.002 1.00 82.12 99 LYS A C 1
ATOM 785 O O . LYS A 1 99 ? 0.825 10.484 -0.796 1.00 82.12 99 LYS A O 1
ATOM 790 N N . CYS A 1 100 ? -0.973 9.659 -1.865 1.00 86.50 100 CYS A N 1
ATOM 791 C CA . CYS A 1 100 ? -0.223 8.689 -2.646 1.00 86.50 100 CYS A CA 1
ATOM 792 C C . CYS A 1 100 ? 0.469 9.383 -3.820 1.00 86.50 100 CYS A C 1
ATOM 794 O O . CYS A 1 100 ? -0.179 10.106 -4.579 1.00 86.50 100 CYS A O 1
ATOM 796 N N . LYS A 1 101 ? 1.779 9.175 -3.968 1.00 86.56 101 LYS A N 1
ATOM 797 C CA . LYS A 1 101 ? 2.589 9.813 -5.015 1.00 86.56 101 LYS A CA 1
ATOM 798 C C . LYS A 1 101 ? 3.460 8.789 -5.724 1.00 86.56 101 LYS A C 1
ATOM 800 O O . LYS A 1 101 ? 3.868 7.796 -5.123 1.00 86.56 101 LYS A O 1
ATOM 805 N N . VAL A 1 102 ? 3.766 9.074 -6.986 1.00 90.31 102 VAL A N 1
ATOM 806 C CA . VAL A 1 102 ? 4.710 8.297 -7.794 1.00 90.31 102 VAL A CA 1
ATOM 807 C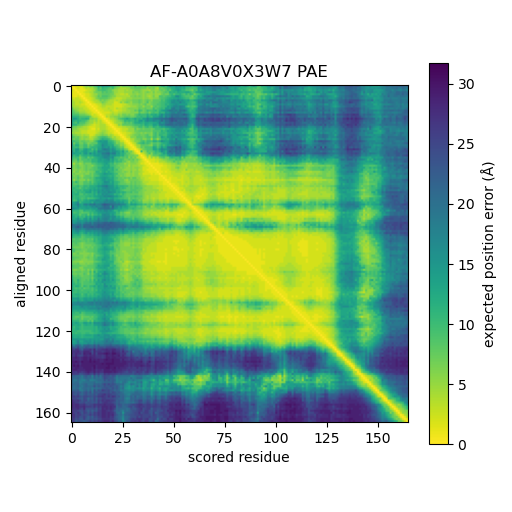 C . VAL A 1 102 ? 6.016 9.069 -7.916 1.00 90.31 102 VAL A C 1
ATOM 809 O O . VAL A 1 102 ? 6.045 10.206 -8.384 1.00 90.31 102 VAL A O 1
ATOM 812 N N . LEU A 1 103 ? 7.112 8.448 -7.509 1.00 89.25 103 LEU A N 1
ATOM 813 C CA . LEU A 1 103 ? 8.464 8.930 -7.730 1.00 89.25 103 LEU A CA 1
ATOM 814 C C . LEU A 1 103 ? 9.075 8.135 -8.886 1.00 89.25 103 LEU A C 1
ATOM 816 O O . LEU A 1 103 ? 9.296 6.928 -8.787 1.00 89.25 103 LEU A O 1
ATOM 820 N N . HIS A 1 104 ? 9.343 8.826 -9.990 1.00 88.44 104 HIS A N 1
ATOM 821 C CA . HIS A 1 104 ? 10.025 8.254 -11.147 1.00 88.44 104 HIS A CA 1
ATOM 822 C C . HIS A 1 104 ? 11.532 8.399 -10.965 1.00 88.44 104 HIS A C 1
ATOM 824 O O . HIS A 1 104 ? 12.049 9.517 -10.953 1.00 88.44 104 HIS A O 1
ATOM 830 N N . LEU A 1 105 ? 12.234 7.278 -10.831 1.00 82.81 105 LEU A N 1
ATOM 831 C CA . LEU A 1 105 ? 13.686 7.250 -10.732 1.00 82.81 105 LEU A CA 1
ATOM 832 C C . LEU A 1 105 ? 14.279 6.746 -12.053 1.00 82.81 105 LEU A C 1
ATOM 834 O O . LEU A 1 105 ? 13.679 5.927 -12.751 1.00 82.81 105 LEU A O 1
ATOM 838 N N . GLY A 1 106 ? 15.469 7.249 -12.383 1.00 81.81 106 GLY A N 1
ATOM 839 C CA . GLY A 1 106 ? 16.165 6.920 -13.627 1.00 81.81 106 GLY A CA 1
ATOM 840 C C . GLY A 1 106 ? 15.948 7.937 -14.754 1.00 81.81 106 GLY A C 1
ATOM 841 O O . GLY A 1 106 ? 14.974 8.692 -14.769 1.00 81.81 106 GLY A O 1
ATOM 842 N N . ARG A 1 107 ? 16.917 8.022 -15.673 1.00 78.31 107 ARG A N 1
ATOM 843 C CA . ARG A 1 107 ? 16.911 9.020 -16.765 1.00 78.31 107 ARG A CA 1
ATOM 844 C C . ARG A 1 107 ? 16.067 8.577 -17.958 1.00 78.31 107 ARG A C 1
ATOM 846 O O . ARG A 1 107 ? 15.616 9.430 -18.715 1.00 78.31 107 ARG A O 1
ATOM 853 N N . ARG A 1 108 ? 15.891 7.268 -18.136 1.00 78.06 108 ARG A N 1
ATOM 854 C CA . ARG A 1 108 ? 15.131 6.642 -19.226 1.00 78.06 108 ARG A CA 1
ATOM 855 C C . ARG A 1 108 ? 13.702 6.285 -18.813 1.00 78.06 108 ARG A C 1
ATOM 857 O O . ARG A 1 108 ? 12.975 5.709 -19.613 1.00 78.06 108 ARG A O 1
ATOM 864 N N . ASN A 1 109 ? 13.289 6.653 -17.601 1.00 82.75 109 ASN A N 1
ATOM 865 C CA . ASN A 1 109 ? 11.952 6.385 -17.102 1.00 82.75 109 ASN A CA 1
ATOM 866 C C . ASN A 1 109 ? 10.887 7.055 -17.998 1.00 82.75 109 ASN A C 1
ATOM 868 O O . ASN A 1 109 ? 10.885 8.284 -18.124 1.00 82.75 109 ASN A O 1
ATOM 872 N N . PRO A 1 110 ? 9.944 6.287 -18.570 1.00 83.12 110 PRO A N 1
ATOM 873 C CA . PRO A 1 110 ? 8.909 6.810 -19.465 1.00 83.12 110 PRO A CA 1
ATOM 874 C C . PRO A 1 110 ? 7.813 7.617 -18.746 1.00 83.12 110 PRO A C 1
ATOM 876 O O . PRO A 1 110 ? 6.893 8.108 -19.396 1.00 83.12 110 PRO A O 1
ATOM 879 N N . ARG A 1 111 ? 7.890 7.761 -17.414 1.00 87.00 111 ARG A N 1
ATOM 880 C CA . ARG A 1 111 ? 6.963 8.543 -16.577 1.00 87.00 111 ARG A CA 1
ATOM 881 C C . ARG A 1 111 ? 5.498 8.148 -16.762 1.00 87.00 111 ARG A C 1
ATOM 883 O O . ARG A 1 111 ? 4.622 8.987 -16.957 1.00 87.00 111 ARG A O 1
ATOM 890 N N . HIS A 1 112 ? 5.238 6.843 -16.715 1.00 88.75 112 HIS A N 1
ATOM 891 C CA . HIS A 1 112 ? 3.884 6.312 -16.831 1.00 88.75 112 HIS A CA 1
ATOM 892 C C . HIS A 1 112 ? 2.959 6.811 -15.718 1.00 88.75 112 HIS A C 1
ATOM 894 O O . HIS A 1 112 ? 3.361 6.954 -14.566 1.00 88.75 112 HIS A O 1
ATOM 900 N N . ILE A 1 113 ? 1.694 7.019 -16.077 1.00 90.44 113 ILE A N 1
ATOM 901 C CA . ILE A 1 113 ? 0.634 7.380 -15.139 1.00 90.44 113 ILE A CA 1
ATOM 902 C C . ILE A 1 113 ? 0.041 6.097 -14.559 1.00 90.44 113 ILE A C 1
ATOM 904 O O . ILE A 1 113 ? -0.323 5.188 -15.308 1.00 90.44 113 ILE A O 1
ATOM 908 N N . TYR A 1 114 ? -0.093 6.066 -13.236 1.00 91.38 114 TYR A N 1
ATOM 909 C CA . TYR A 1 114 ? -0.687 4.960 -12.489 1.00 91.38 114 TYR A CA 1
ATOM 910 C C . TYR A 1 114 ? -1.990 5.386 -11.819 1.00 91.38 114 TYR A C 1
ATOM 912 O O . TYR A 1 114 ? -2.193 6.565 -11.515 1.00 91.38 114 TYR A O 1
ATOM 920 N N . ARG A 1 115 ? -2.874 4.418 -11.571 1.00 92.88 115 ARG A N 1
ATOM 921 C CA . ARG A 1 115 ? -4.173 4.624 -10.925 1.00 92.88 115 ARG A CA 1
ATOM 922 C C . ARG A 1 115 ? -4.286 3.839 -9.630 1.00 92.88 115 ARG A C 1
ATOM 924 O O . ARG A 1 115 ? -3.869 2.687 -9.568 1.00 92.88 115 ARG A O 1
ATOM 931 N N . LEU A 1 116 ? -4.910 4.457 -8.632 1.00 90.56 116 LEU A N 1
ATOM 932 C CA . LEU A 1 116 ? -5.246 3.841 -7.352 1.00 90.56 116 LEU A CA 1
ATOM 933 C C . LEU A 1 116 ? -6.556 4.440 -6.837 1.00 90.56 116 LEU A C 1
ATOM 935 O O . LEU A 1 116 ? -6.720 5.662 -6.840 1.00 90.56 116 LEU A O 1
ATOM 939 N N . GLY A 1 117 ? -7.506 3.612 -6.394 1.00 85.31 117 GLY A N 1
ATOM 940 C CA . GLY A 1 117 ? -8.765 4.129 -5.846 1.00 85.31 117 GLY A CA 1
ATOM 941 C C . GLY A 1 117 ? -9.619 4.856 -6.888 1.00 85.31 117 GLY A C 1
ATOM 942 O O . GLY A 1 117 ? -10.329 5.803 -6.553 1.00 85.31 117 GLY A O 1
ATOM 943 N N . GLY A 1 118 ? -9.479 4.486 -8.164 1.00 86.31 118 GLY A N 1
ATOM 944 C CA . GLY A 1 118 ? -10.121 5.148 -9.302 1.00 86.31 118 GLY A CA 1
ATOM 945 C C . GLY A 1 118 ? -9.481 6.469 -9.756 1.00 86.31 118 GLY A C 1
ATOM 946 O O . GLY A 1 118 ? -9.813 6.926 -10.852 1.00 86.31 118 GLY A O 1
ATOM 947 N N . ALA A 1 119 ? -8.544 7.043 -8.994 1.00 89.25 119 ALA A N 1
ATOM 948 C CA . ALA A 1 119 ? -7.868 8.306 -9.302 1.00 89.25 119 ALA A CA 1
ATOM 949 C C . ALA A 1 119 ? -6.464 8.087 -9.892 1.00 89.25 119 ALA A C 1
ATOM 951 O O . ALA A 1 119 ? -5.810 7.089 -9.588 1.00 89.25 119 ALA A O 1
ATOM 952 N N . ASN A 1 120 ? -5.998 9.027 -10.719 1.00 92.88 120 ASN A N 1
ATOM 953 C CA . ASN A 1 120 ? -4.605 9.054 -11.169 1.00 92.88 120 ASN A CA 1
ATOM 954 C C . ASN A 1 120 ? -3.707 9.509 -10.015 1.00 92.88 120 ASN A C 1
ATOM 956 O O . ASN A 1 120 ? -4.031 10.471 -9.318 1.00 92.88 120 ASN A O 1
ATOM 960 N N . LEU A 1 121 ? -2.578 8.833 -9.837 1.00 89.81 121 LEU A N 1
ATOM 961 C CA . LEU A 1 121 ? -1.565 9.234 -8.875 1.00 89.81 121 LEU A CA 1
ATOM 962 C C . LEU A 1 121 ? -0.728 10.382 -9.432 1.00 89.81 121 LEU A C 1
ATOM 964 O O . LEU A 1 121 ? -0.308 10.364 -10.589 1.00 89.81 121 LEU A O 1
ATOM 968 N N . GLU A 1 122 ? -0.463 11.372 -8.587 1.00 89.94 122 GLU A N 1
ATOM 969 C CA . GLU A 1 122 ? 0.400 12.491 -8.949 1.00 89.94 122 GLU A CA 1
ATOM 970 C C . GLU A 1 122 ? 1.875 12.093 -8.853 1.00 89.94 122 GLU A C 1
ATOM 972 O O . GLU A 1 122 ? 2.302 11.435 -7.898 1.00 89.94 122 GLU A O 1
ATOM 977 N N . SER A 1 123 ? 2.672 12.537 -9.823 1.00 88.00 123 SER A N 1
ATOM 978 C CA . SER A 1 123 ? 4.123 12.390 -9.766 1.00 88.00 123 SER A CA 1
ATOM 979 C C . SER A 1 123 ? 4.742 13.421 -8.820 1.00 88.00 123 SER A C 1
ATOM 981 O O . SER A 1 123 ? 4.377 14.595 -8.876 1.00 88.00 123 SER A O 1
ATOM 983 N N . SER A 1 124 ? 5.733 13.021 -8.027 1.00 84.38 124 SER A N 1
ATOM 984 C CA . SER A 1 124 ? 6.552 13.926 -7.214 1.00 84.38 124 SER A CA 1
ATOM 985 C C . SER A 1 124 ? 8.037 13.745 -7.547 1.00 84.38 124 SER A C 1
ATOM 987 O O . SER A 1 124 ? 8.474 12.606 -7.716 1.00 84.38 124 SER A O 1
ATOM 989 N N . PRO A 1 125 ? 8.845 14.822 -7.623 1.00 79.62 125 PRO A N 1
ATOM 990 C CA . PRO A 1 125 ? 10.287 14.714 -7.861 1.00 79.62 125 PRO A CA 1
ATOM 991 C C . PRO A 1 125 ? 11.064 14.205 -6.638 1.00 79.62 125 PRO A C 1
ATOM 993 O O . PRO A 1 125 ? 12.225 13.824 -6.764 1.00 79.62 125 PRO A O 1
ATOM 996 N N . ALA A 1 126 ? 10.447 14.223 -5.455 1.00 76.88 126 ALA A N 1
ATOM 997 C CA . ALA A 1 126 ? 11.041 13.752 -4.214 1.00 76.88 126 ALA A CA 1
ATOM 998 C C . ALA A 1 126 ? 9.969 13.193 -3.274 1.00 76.88 126 ALA A C 1
ATOM 1000 O O . ALA A 1 126 ? 8.811 13.617 -3.295 1.00 76.88 126 ALA A O 1
ATOM 1001 N N . GLU A 1 127 ? 10.378 12.282 -2.403 1.00 70.38 127 GLU A N 1
ATOM 1002 C CA . GLU A 1 127 ? 9.568 11.784 -1.300 1.00 70.38 127 GLU A CA 1
ATOM 1003 C C . GLU A 1 127 ? 10.289 12.100 0.017 1.00 70.38 127 GLU A C 1
ATOM 1005 O O . GLU A 1 127 ? 11.488 11.854 0.145 1.00 70.38 127 GLU A O 1
ATOM 1010 N N . LYS A 1 128 ? 9.575 12.661 1.001 1.00 62.84 128 LYS A N 1
ATOM 1011 C CA . LYS A 1 128 ? 10.099 12.792 2.365 1.00 62.84 128 LYS A CA 1
ATOM 1012 C C . LYS A 1 128 ? 9.823 11.493 3.108 1.00 62.84 128 LYS A C 1
ATOM 1014 O O . LYS A 1 128 ? 8.672 11.217 3.433 1.00 62.84 128 LYS A O 1
ATOM 1019 N N . ASP A 1 129 ? 10.869 10.719 3.370 1.00 56.97 129 ASP A N 1
ATOM 1020 C CA . ASP A 1 129 ? 10.777 9.549 4.237 1.00 56.97 129 ASP A CA 1
ATOM 1021 C C . ASP A 1 129 ? 10.977 9.954 5.704 1.00 56.97 129 ASP A C 1
ATOM 1023 O O . ASP A 1 129 ? 11.810 10.809 6.014 1.00 56.97 129 ASP A O 1
ATOM 1027 N N . LEU A 1 130 ? 10.234 9.328 6.618 1.00 52.97 130 LEU A N 1
ATOM 1028 C CA . LEU A 1 130 ? 10.407 9.519 8.065 1.00 52.97 130 LEU A CA 1
ATOM 1029 C C . LEU A 1 130 ? 11.673 8.808 8.593 1.00 52.97 130 LEU A C 1
ATOM 1031 O O . LEU A 1 130 ? 11.994 8.925 9.772 1.00 52.97 130 LEU A O 1
ATOM 1035 N N . GLY A 1 131 ? 12.407 8.112 7.715 1.00 43.09 131 GLY A N 1
ATOM 1036 C CA . GLY A 1 131 ? 13.664 7.411 7.983 1.00 43.09 131 GLY A CA 1
ATOM 1037 C C . GLY A 1 131 ? 14.810 7.811 7.046 1.00 43.09 131 GLY A C 1
ATOM 1038 O O . GLY A 1 131 ? 15.458 6.943 6.478 1.00 43.09 131 GLY A O 1
ATOM 1039 N N . GLY A 1 132 ? 15.075 9.112 6.885 1.00 36.62 132 GLY A N 1
ATOM 1040 C CA . GLY A 1 132 ? 16.263 9.618 6.180 1.00 36.62 132 GLY A CA 1
ATOM 1041 C C . GLY A 1 132 ? 16.248 9.444 4.650 1.00 36.62 132 GLY A C 1
ATOM 1042 O O . GLY A 1 132 ? 15.346 8.823 4.092 1.00 36.62 132 GLY A O 1
ATOM 1043 N N . PRO A 1 133 ? 17.211 10.050 3.931 1.00 39.38 133 PRO A N 1
ATOM 1044 C CA . PRO A 1 133 ? 17.249 9.988 2.475 1.00 39.38 133 PRO A CA 1
ATOM 1045 C C . PRO A 1 133 ? 17.570 8.562 2.016 1.00 39.38 133 PRO A C 1
ATOM 1047 O O . PRO A 1 133 ? 18.672 8.059 2.234 1.00 39.38 133 PRO A O 1
ATOM 1050 N N . ASP A 1 134 ? 16.613 7.923 1.347 1.00 47.34 134 ASP A N 1
ATOM 1051 C CA . ASP A 1 134 ? 16.807 6.639 0.682 1.00 47.34 134 ASP A CA 1
ATOM 1052 C C . ASP A 1 134 ? 17.699 6.825 -0.557 1.00 47.34 134 ASP A C 1
ATOM 1054 O O . ASP A 1 134 ? 17.255 7.078 -1.677 1.00 47.34 134 ASP A O 1
ATOM 1058 N N . GLY A 1 135 ? 19.006 6.808 -0.307 1.00 38.34 135 GLY A N 1
ATOM 1059 C CA . GLY A 1 135 ? 20.068 7.050 -1.273 1.00 38.34 135 GLY A CA 1
ATOM 1060 C C . GLY A 1 135 ? 20.672 5.778 -1.857 1.00 38.34 135 GLY A C 1
ATOM 1061 O O . GLY A 1 135 ? 21.883 5.746 -2.064 1.00 38.34 135 GLY A O 1
ATOM 1062 N N . ARG A 1 136 ? 19.896 4.721 -2.130 1.00 39.28 136 ARG A N 1
ATOM 1063 C CA . ARG A 1 136 ? 20.409 3.592 -2.928 1.00 39.28 136 ARG A CA 1
ATOM 1064 C C . ARG A 1 136 ? 20.001 3.739 -4.387 1.00 39.28 136 ARG A C 1
ATOM 1066 O O . ARG A 1 136 ? 18.970 3.239 -4.826 1.00 39.28 136 ARG A O 1
ATOM 1073 N N . LYS A 1 137 ? 20.873 4.404 -5.150 1.00 34.47 137 LYS A N 1
ATOM 1074 C CA . LYS A 1 137 ? 20.917 4.279 -6.610 1.00 34.47 137 LYS A CA 1
ATOM 1075 C C . LYS A 1 137 ? 21.223 2.818 -6.936 1.00 34.47 137 LYS A C 1
ATOM 1077 O O . LYS A 1 137 ? 22.355 2.378 -6.782 1.00 34.47 137 LYS A O 1
ATOM 1082 N N . THR A 1 138 ? 20.206 2.066 -7.323 1.00 33.34 138 THR A N 1
ATOM 1083 C CA . THR A 1 138 ? 20.378 0.791 -8.022 1.00 33.34 138 THR A CA 1
ATOM 1084 C C . THR A 1 138 ? 20.342 1.078 -9.519 1.00 33.34 138 THR A C 1
ATOM 1086 O O . THR A 1 138 ? 19.628 1.971 -9.971 1.00 33.34 138 THR A O 1
ATOM 1089 N N . GLU A 1 139 ? 21.172 0.372 -10.281 1.00 35.75 139 GLU A N 1
ATOM 1090 C CA . GLU A 1 139 ? 21.454 0.631 -11.703 1.00 35.75 139 GLU A CA 1
ATOM 1091 C C . GLU A 1 139 ? 20.258 0.346 -12.636 1.00 35.75 139 GLU A C 1
ATOM 1093 O O . GLU A 1 139 ? 20.312 0.635 -13.830 1.00 35.75 139 GLU A O 1
ATOM 1098 N N . HIS A 1 140 ? 19.159 -0.177 -12.085 1.00 41.81 140 HIS A N 1
ATOM 1099 C CA . HIS A 1 140 ? 17.927 -0.516 -12.792 1.00 41.81 140 HIS A CA 1
ATOM 1100 C C . HIS A 1 140 ? 16.813 0.451 -12.404 1.00 41.81 140 HIS A C 1
ATOM 1102 O O . HIS A 1 140 ? 16.551 0.624 -11.220 1.00 41.81 140 HIS A O 1
ATOM 1108 N N . GLU A 1 141 ? 16.180 1.064 -13.410 1.00 52.88 141 GLU A N 1
ATOM 1109 C CA . GLU A 1 141 ? 15.310 2.247 -13.322 1.00 52.88 141 GLU A CA 1
ATOM 1110 C C . GLU A 1 141 ? 13.967 1.955 -12.608 1.00 52.88 141 GLU A C 1
ATOM 1112 O O . GLU A 1 141 ? 13.047 1.415 -13.233 1.00 52.88 141 GLU A O 1
ATOM 1117 N N . PRO A 1 142 ? 13.813 2.298 -11.312 1.00 54.09 142 PRO A N 1
ATOM 1118 C CA . PRO A 1 142 ? 12.615 1.978 -10.544 1.00 54.09 142 PRO A CA 1
ATOM 1119 C C . PRO A 1 142 ? 11.553 3.091 -10.596 1.00 54.09 142 PRO A C 1
ATOM 1121 O O . PRO A 1 142 ? 11.860 4.281 -10.648 1.00 54.09 142 PRO A O 1
ATOM 1124 N N . ALA A 1 143 ? 10.276 2.735 -10.495 1.00 54.12 143 ALA A N 1
ATOM 1125 C CA . ALA A 1 143 ? 9.226 3.643 -10.043 1.00 54.12 143 ALA A CA 1
ATOM 1126 C C . ALA A 1 143 ? 8.839 3.273 -8.607 1.00 54.12 143 ALA A C 1
ATOM 1128 O O . ALA A 1 143 ? 8.667 2.094 -8.295 1.00 54.12 143 ALA A O 1
ATOM 1129 N N . VAL A 1 144 ? 8.722 4.278 -7.736 1.00 60.09 144 VAL A N 1
ATOM 1130 C CA . VAL A 1 144 ? 8.292 4.106 -6.343 1.00 60.09 144 VAL A CA 1
ATOM 1131 C C . VAL A 1 144 ? 6.913 4.728 -6.181 1.00 60.09 144 VAL A C 1
ATOM 1133 O O . VAL A 1 144 ? 6.752 5.926 -6.392 1.00 60.09 144 VAL A O 1
ATOM 1136 N N . CYS A 1 145 ? 5.915 3.931 -5.816 1.00 59.84 145 CYS A N 1
ATOM 1137 C CA . CYS A 1 145 ? 4.607 4.425 -5.412 1.00 59.84 145 CYS A CA 1
ATOM 1138 C C . CYS A 1 145 ? 4.493 4.334 -3.895 1.00 59.84 145 CYS A C 1
ATOM 1140 O O . CYS A 1 145 ? 4.491 3.237 -3.337 1.00 59.84 145 CYS A O 1
ATOM 1142 N N . SER A 1 146 ? 4.354 5.476 -3.236 1.00 58.53 146 SER A N 1
ATOM 1143 C CA . SER A 1 146 ? 4.139 5.522 -1.792 1.00 58.53 146 SER A CA 1
ATOM 1144 C C . SER A 1 146 ? 2.672 5.735 -1.510 1.00 58.53 146 SER A C 1
ATOM 1146 O O . SER A 1 146 ? 2.067 6.657 -2.054 1.00 58.53 146 SER A O 1
ATOM 1148 N N . CYS A 1 147 ? 2.098 4.875 -0.678 1.00 56.69 147 CYS A N 1
ATOM 1149 C CA . CYS A 1 147 ? 0.700 4.915 -0.308 1.00 56.69 147 CYS A CA 1
ATOM 1150 C C . CYS A 1 147 ? 0.532 4.867 1.212 1.00 56.69 147 CYS A C 1
ATOM 1152 O O . CYS A 1 147 ? 0.937 3.923 1.885 1.00 56.69 147 CYS A O 1
ATOM 1154 N N . GLY A 1 148 ? -0.089 5.919 1.748 1.00 46.97 148 GLY A N 1
ATOM 1155 C CA . GLY A 1 148 ? -0.534 5.954 3.134 1.00 46.97 148 GLY A CA 1
ATOM 1156 C C . GLY A 1 148 ? -1.911 5.308 3.247 1.00 46.97 148 GLY A C 1
ATOM 1157 O O . GLY A 1 148 ? -2.863 5.762 2.598 1.00 46.97 148 GLY A O 1
ATOM 1158 N N . SER A 1 149 ? -2.045 4.264 4.061 1.00 47.25 149 SER A N 1
ATOM 1159 C CA . SER A 1 149 ? -3.354 3.714 4.421 1.00 47.25 149 SER A CA 1
ATOM 1160 C C . SER A 1 149 ? -3.930 4.510 5.589 1.00 47.25 149 SER A C 1
ATOM 1162 O O . SER A 1 149 ? -3.323 4.575 6.653 1.00 47.25 149 SER A O 1
ATOM 1164 N N . GLU A 1 150 ? -5.111 5.107 5.421 1.00 40.09 150 GLU A N 1
ATOM 1165 C CA . GLU A 1 150 ? -5.820 5.721 6.544 1.00 40.09 150 GLU A CA 1
ATOM 1166 C C . GLU A 1 150 ? -6.895 4.757 7.049 1.00 40.09 150 GLU A C 1
ATOM 1168 O O . GLU A 1 150 ? -7.825 4.399 6.325 1.00 40.09 150 GLU A O 1
ATOM 1173 N N . SER A 1 151 ? -6.836 4.400 8.333 1.00 35.06 151 SER A N 1
ATOM 1174 C CA . SER A 1 151 ? -7.928 3.719 9.034 1.00 35.06 151 SER A CA 1
ATOM 1175 C C . SER A 1 151 ? -9.066 4.705 9.349 1.00 35.06 151 SER A C 1
ATOM 1177 O O . SER A 1 151 ? -9.449 4.892 10.505 1.00 35.06 151 SER A O 1
ATOM 1179 N N . LYS A 1 152 ? -9.589 5.422 8.348 1.00 31.78 152 LYS A N 1
ATOM 1180 C CA . LYS A 1 152 ? -10.745 6.306 8.546 1.00 31.78 152 LYS A CA 1
ATOM 1181 C C . LYS A 1 152 ? -12.028 5.486 8.467 1.00 31.78 152 LYS A C 1
ATOM 1183 O O . LYS A 1 152 ? -12.521 5.176 7.386 1.00 31.78 152 LYS A O 1
ATOM 1188 N N . CYS A 1 153 ? -12.605 5.175 9.629 1.00 30.89 153 CYS A N 1
ATOM 1189 C CA . CYS A 1 153 ? -14.018 4.809 9.709 1.00 30.89 153 CYS A CA 1
ATOM 1190 C C . CYS A 1 153 ? -14.854 6.009 9.247 1.00 30.89 153 CYS A C 1
ATOM 1192 O O . CYS A 1 153 ? -14.852 7.056 9.894 1.00 30.89 153 CYS A O 1
ATOM 1194 N N . HIS A 1 154 ? -15.558 5.879 8.122 1.00 25.48 154 HIS A N 1
ATOM 1195 C CA . HIS A 1 154 ? -16.523 6.890 7.699 1.00 25.48 154 HIS A CA 1
ATOM 1196 C C . HIS A 1 154 ? -17.674 6.968 8.725 1.00 25.48 154 HIS A C 1
ATOM 1198 O O . HIS A 1 154 ? -18.289 5.937 9.004 1.00 25.48 154 HIS A O 1
ATOM 1204 N N . PRO A 1 155 ? -18.044 8.162 9.229 1.00 27.20 155 PRO A N 1
ATOM 1205 C CA . PRO A 1 155 ? -19.182 8.315 10.140 1.00 27.20 155 PRO A CA 1
ATOM 1206 C C . PRO A 1 155 ? -20.545 7.959 9.509 1.00 27.20 155 PRO A C 1
ATOM 1208 O O . PRO A 1 155 ? -21.526 7.799 10.226 1.00 27.20 155 PRO A O 1
ATOM 1211 N N . GLY A 1 156 ? -20.617 7.802 8.180 1.00 25.25 156 GLY A N 1
ATOM 1212 C CA . GLY A 1 156 ? -21.848 7.512 7.431 1.00 25.25 156 GLY A CA 1
ATOM 1213 C C . GLY A 1 156 ? -22.186 6.029 7.206 1.00 25.25 156 GLY A C 1
ATOM 1214 O O . GLY A 1 156 ? -23.199 5.739 6.583 1.00 25.25 156 GLY A O 1
ATOM 1215 N N . LEU A 1 157 ? -21.386 5.073 7.693 1.00 27.52 157 LEU A N 1
ATOM 1216 C CA . LEU A 1 157 ? -21.652 3.627 7.538 1.00 27.52 157 LEU A CA 1
ATOM 1217 C C . LEU A 1 157 ? -22.411 3.028 8.741 1.00 27.52 157 LEU A C 1
ATOM 1219 O O . LEU A 1 157 ? -22.184 1.887 9.137 1.00 27.52 157 LEU A O 1
ATOM 1223 N N . HIS A 1 158 ? -23.345 3.788 9.322 1.00 35.06 158 HIS A N 1
ATOM 1224 C CA . HIS A 1 158 ? -24.083 3.411 10.537 1.00 35.06 158 HIS A CA 1
ATOM 1225 C C . HIS A 1 158 ? -25.195 2.352 10.320 1.00 35.06 158 HIS A C 1
ATOM 1227 O O . HIS A 1 158 ? -26.024 2.160 11.203 1.00 35.06 158 HIS A O 1
ATOM 1233 N N . GLN A 1 159 ? -25.272 1.613 9.204 1.00 28.44 159 GLN A N 1
ATOM 1234 C CA . GLN A 1 159 ? -26.436 0.716 9.033 1.00 28.44 159 GLN A CA 1
ATOM 1235 C C . GLN A 1 159 ? -26.258 -0.608 8.287 1.00 28.44 159 GLN A C 1
ATOM 1237 O O . GLN A 1 159 ? -27.254 -1.275 8.037 1.00 28.44 159 GLN A O 1
ATOM 1242 N N . LYS A 1 160 ? -25.040 -1.068 7.970 1.00 26.27 160 LYS A N 1
ATOM 1243 C CA . LYS A 1 160 ? -24.872 -2.345 7.233 1.00 26.27 160 LYS A CA 1
ATOM 1244 C C . LYS A 1 160 ? -24.040 -3.426 7.931 1.00 26.27 160 LYS A C 1
ATOM 1246 O O . LYS A 1 160 ? -23.493 -4.297 7.268 1.00 26.27 160 LYS A O 1
ATOM 1251 N N . LEU A 1 161 ? -24.001 -3.433 9.263 1.00 33.91 161 LEU A N 1
ATOM 1252 C CA . LEU A 1 161 ? -23.472 -4.560 10.052 1.00 33.91 161 LEU A CA 1
ATOM 1253 C C . LEU A 1 161 ? -24.598 -5.285 10.809 1.00 33.91 161 LEU A C 1
ATOM 1255 O O . LEU A 1 161 ? -24.572 -5.400 12.028 1.00 33.91 161 LEU A O 1
ATOM 1259 N N . GLN A 1 162 ? -25.610 -5.741 10.067 1.00 34.38 162 GLN A N 1
ATOM 1260 C CA . GLN A 1 162 ? -26.687 -6.619 10.560 1.00 34.38 162 GLN A CA 1
ATOM 1261 C C . GLN A 1 162 ? -26.978 -7.798 9.604 1.00 34.38 162 GLN A C 1
ATOM 1263 O O . GLN A 1 162 ? -28.000 -8.447 9.747 1.00 34.38 162 GLN A O 1
ATOM 1268 N N . GLN A 1 163 ? -26.133 -8.092 8.604 1.00 27.66 163 GLN A N 1
ATOM 1269 C CA . GLN A 1 163 ? -26.455 -9.143 7.612 1.00 27.66 163 GLN A CA 1
ATOM 1270 C C . GLN A 1 163 ? -25.359 -10.181 7.349 1.00 27.66 163 GLN A C 1
ATOM 1272 O O . GLN A 1 163 ? -25.433 -10.897 6.356 1.00 27.66 163 GLN A O 1
ATOM 1277 N N . LYS A 1 164 ? -24.345 -10.310 8.211 1.00 33.69 164 LYS A N 1
ATOM 1278 C CA . LYS A 1 164 ? -23.345 -11.381 8.037 1.00 33.69 164 LYS A CA 1
ATOM 1279 C C . LYS A 1 164 ? -22.922 -12.135 9.294 1.00 33.69 164 LYS A C 1
ATOM 1281 O O . LYS A 1 164 ? -21.878 -12.773 9.252 1.00 33.69 164 LYS A O 1
ATOM 1286 N N . LEU A 1 165 ? -23.739 -12.116 10.344 1.00 33.78 165 LEU A N 1
ATOM 1287 C CA . LEU A 1 165 ? -23.779 -13.132 11.400 1.00 33.78 165 LEU A CA 1
ATOM 1288 C C . LEU A 1 165 ? -25.202 -13.187 11.951 1.00 33.78 165 LEU A C 1
ATOM 1290 O O . LEU A 1 165 ? -25.721 -12.088 12.250 1.00 33.78 165 LEU A O 1
#

Secondary structure (DSSP, 8-state):
-HHHHHSS-EE---BTTB-PPPEE--SS--TT-THHHHHHHHHTTTTTTT-SSEEEEETTEEEEEEE-SSHHHHHHHHHHHHHHHHHHHHTT-EE-TTT-EEEE-SSS------EETTEEPEE-S----TT-------SS-EEEEEEEEE----TT-TT--SS--

Solvent-accessible surface area (backbone atoms only — not comparable to full-atom values): 10358 Å² total; per-residue (Å²): 108,70,71,62,69,67,47,92,37,65,49,66,73,73,58,96,87,44,76,61,73,78,37,77,49,92,70,88,65,71,88,90,45,82,62,42,59,59,51,47,49,61,69,54,64,64,66,60,72,88,46,88,49,53,69,47,83,52,80,56,40,36,36,41,38,30,53,42,87,49,72,66,29,52,51,48,50,45,51,34,40,51,48,43,51,49,52,29,53,76,69,77,38,46,70,41,52,91,72,19,35,32,36,76,37,62,91,80,50,81,73,79,85,47,55,44,93,92,38,7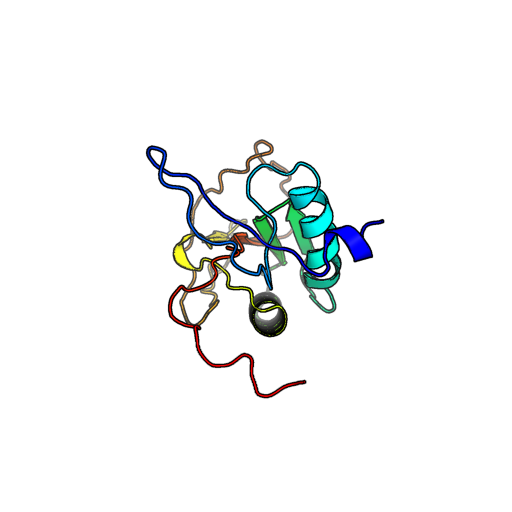5,45,49,77,37,98,71,79,90,57,99,78,58,85,89,78,78,86,61,100,63,42,35,36,37,39,39,37,36,51,44,88,72,80,65,87,84,69,81,78,76,91,78,81,87,123

Nearest PDB structures (foldseek):
  6jfw-assembly2_B  TM=4.354E-01  e=3.269E-02  Pseudomonas aeruginosa PAO1
  6rme-assembly1_A  TM=4.408E-01  e=1.263E+00  Plasmodium falciparum 3D7
  6mrs-assembly1_A  TM=4.192E-01  e=1.820E+00  synthetic construct
  3rhu-assembly1_A  TM=2.131E-01  e=1.934E+00  Pyrococcus horikoshii OT3
  9hmf-assembly1_C  TM=1.875E-01  e=2.787E+00  Campylobacter jejuni

pLDDT: mean 72.08, std 19.52, range [25.25, 94.25]

InterPro domains:
  IPR000477 Reverse transcriptase domain [PF00078] (1-104)

Sequence (165 aa):
WIRNWLKGRSQRVVINGSVPRWRQVTSGVPPGVCLGTGLFNIFINDIDDGTECTLSKFADNTKLRGVVDKVEGKDAIQSDLNRLERWARVNLMRFNTAKCKVLHLGRRNPRHIYRLGGANLESSPAEKDLGGPDGRKTEHEPAVCSCGSESKCHPGLHQKLQQKL

Foldseek 3Di:
DVVVVLPPDWDWDQDPNDTDDTDTDPDADPPPDPCRQVVQCVVCVCLCPPQPFDWDDDRQKIKTKFFPPDPVRVVSSQVSLVSNLVVCVVVVWAWPQVPKEKAWFDPPGPPDWHDHPNDTHHHDPDDDDPPDDPPDDDVTTMMMIMIGIDPDDDPPPPPPPPPDD

Radius of gyration: 19.14 Å; Cα contacts (8 Å, |Δi|>4): 204; chains: 1; bounding box: 48×32×53 Å

Mean predicted aligned error: 12.26 Å

Organism: Gallus gallus (NCBI:txid9031)